Protein AF-0000000082328862 (afdb_homodimer)

Foldseek 3Di:
DPPPPPPVVPVQQLLNVQLVQVCVVVVHPSVPFPPRPCVFDPSVCQRPVLVPHPDFDWDWDDDPQWIWIATSVSDIDIGHPVD/DPPPPPPVPPVQQLLNVQLVQVCVVVVHPSVPFPPRPCVFDPSVCQRPVLVPHPDFDWDWDDDPQWIWIATSVSDIDIGHPVD

Radius of gyration: 18.9 Å; Cα contacts (8 Å, |Δi|>4): 258; chains: 2; bounding box: 56×59×49 Å

Structure (mmCIF, N/CA/C/O backbone):
data_AF-0000000082328862-model_v1
#
loop_
_entity.id
_entity.type
_entity.pdbx_description
1 polymer 'Halobacterial output domain-containing protein'
#
loop_
_atom_site.group_PDB
_atom_site.id
_atom_site.type_symbol
_atom_site.label_atom_id
_atom_site.label_alt_id
_atom_site.label_comp_id
_atom_site.label_asym_id
_atom_site.label_entity_id
_atom_site.label_seq_id
_atom_site.pdbx_PDB_ins_code
_atom_site.Cartn_x
_atom_site.Cartn_y
_atom_site.Cartn_z
_atom_site.occupancy
_atom_site.B_iso_or_equiv
_atom_site.auth_seq_id
_atom_site.auth_comp_id
_atom_site.auth_asym_id
_atom_site.auth_atom_id
_atom_site.pdbx_PDB_model_num
ATOM 1 N N . MET A 1 1 ? 40.375 23.828 -0.425 1 42.41 1 MET A N 1
ATOM 2 C CA . MET A 1 1 ? 39.688 22.609 -0.843 1 42.41 1 MET A CA 1
ATOM 3 C C . MET A 1 1 ? 38.188 22.781 -0.802 1 42.41 1 MET A C 1
ATOM 5 O O . MET A 1 1 ? 37.625 23.219 0.204 1 42.41 1 MET A O 1
ATOM 9 N N . SER A 1 2 ? 37.562 23.062 -1.977 1 56.69 2 SER A N 1
ATOM 10 C CA . SER A 1 2 ? 36.125 23.312 -2.148 1 56.69 2 SER A CA 1
ATOM 11 C C . SER A 1 2 ? 35.281 22.188 -1.573 1 56.69 2 SER A C 1
ATOM 13 O O . SER A 1 2 ? 35.625 21 -1.758 1 56.69 2 SER A O 1
ATOM 15 N N . GLN A 1 3 ? 34.812 22.156 -0.283 1 54.06 3 GLN A N 1
ATOM 16 C CA . GLN A 1 3 ? 33.938 21.141 0.295 1 54.06 3 GLN A CA 1
ATOM 17 C C . GLN A 1 3 ? 32.719 20.938 -0.577 1 54.06 3 GLN A C 1
ATOM 19 O O . GLN A 1 3 ? 31.891 21.844 -0.739 1 54.06 3 GLN A O 1
ATOM 24 N N . ILE A 1 4 ? 32.844 20.297 -1.684 1 51.84 4 ILE A N 1
ATOM 25 C CA . ILE A 1 4 ? 31.672 19.891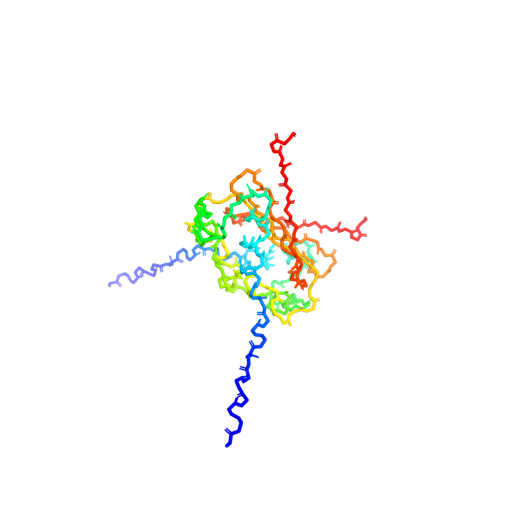 -2.449 1 51.84 4 ILE A CA 1
ATOM 26 C C . ILE A 1 4 ? 30.641 19.25 -1.519 1 51.84 4 ILE A C 1
ATOM 28 O O . ILE A 1 4 ? 30.938 18.281 -0.833 1 51.84 4 ILE A O 1
ATOM 32 N N . GLN A 1 5 ? 29.828 19.969 -0.78 1 54.97 5 GLN A N 1
ATOM 33 C CA . GLN A 1 5 ? 28.641 19.438 -0.105 1 54.97 5 GLN A CA 1
ATOM 34 C C . GLN A 1 5 ? 27.781 18.625 -1.065 1 54.97 5 GLN A C 1
ATOM 36 O O . GLN A 1 5 ? 27.312 19.141 -2.074 1 54.97 5 GLN A O 1
ATOM 41 N N . THR A 1 6 ? 28.219 17.469 -1.339 1 52.62 6 THR A N 1
ATOM 42 C CA . THR A 1 6 ? 27.312 16.625 -2.123 1 52.62 6 THR A CA 1
ATOM 43 C C . THR A 1 6 ? 25.906 16.625 -1.527 1 52.62 6 THR A C 1
ATOM 45 O O . THR A 1 6 ? 25.719 16.25 -0.372 1 52.62 6 THR A O 1
ATOM 48 N N . VAL A 1 7 ? 25.172 17.641 -1.758 1 46.75 7 VAL A N 1
ATOM 49 C CA . VAL A 1 7 ? 23.75 17.562 -1.439 1 46.75 7 VAL A CA 1
ATOM 50 C C . VAL A 1 7 ? 23.188 16.219 -1.912 1 46.75 7 VAL A C 1
ATOM 52 O O . VAL A 1 7 ? 23.297 15.875 -3.092 1 46.75 7 VAL A O 1
ATOM 55 N N . GLU A 1 8 ? 23.469 15.234 -1.242 1 45.44 8 GLU A N 1
ATOM 56 C CA . GLU A 1 8 ? 22.766 14.008 -1.599 1 45.44 8 GLU A CA 1
ATOM 57 C C . GLU A 1 8 ? 21.344 14.305 -2.057 1 45.44 8 GLU A C 1
ATOM 59 O O . GLU A 1 8 ? 20.578 14.953 -1.344 1 45.44 8 GLU A O 1
ATOM 64 N N . THR A 1 9 ? 21.156 14.664 -3.256 1 44.81 9 THR A N 1
ATOM 65 C CA . THR A 1 9 ? 19.812 14.688 -3.822 1 44.81 9 THR A CA 1
ATOM 66 C C . THR A 1 9 ? 18.953 13.578 -3.223 1 44.81 9 THR A C 1
ATOM 68 O O . THR A 1 9 ? 19.156 12.398 -3.518 1 44.81 9 THR A O 1
ATOM 71 N N . GLU A 1 10 ? 18.969 13.5 -1.961 1 46 10 GLU A N 1
ATOM 72 C CA . GLU A 1 10 ? 18.125 12.492 -1.341 1 46 10 GLU A CA 1
ATOM 73 C C . GLU A 1 10 ? 16.828 12.312 -2.113 1 46 10 GLU A C 1
ATOM 75 O O . GLU A 1 10 ? 16.109 13.281 -2.373 1 46 10 GLU A O 1
ATOM 80 N N . SER A 1 11 ? 16.859 11.57 -3.146 1 55.62 11 SER A N 1
ATOM 81 C CA . SER A 1 11 ? 15.609 11.195 -3.812 1 55.62 11 SER A CA 1
ATOM 82 C C . SER A 1 11 ? 14.43 11.25 -2.848 1 55.62 11 SER A C 1
ATOM 84 O O . SER A 1 11 ? 14.539 10.805 -1.703 1 55.62 11 SER A O 1
ATOM 86 N N . ARG A 1 12 ? 13.672 12.375 -2.848 1 71.12 12 ARG A N 1
ATOM 87 C CA . ARG A 1 12 ? 12.531 12.625 -1.965 1 71.12 12 ARG A CA 1
ATOM 88 C C . ARG A 1 12 ? 11.766 11.336 -1.687 1 71.12 12 ARG A C 1
ATOM 90 O O . ARG A 1 12 ? 11.391 10.617 -2.617 1 71.12 12 ARG A O 1
ATOM 97 N N . SER A 1 13 ? 11.875 10.836 -0.443 1 91.75 13 SER A N 1
ATOM 98 C CA . SER A 1 13 ? 11.125 9.68 0.033 1 91.75 13 SER A CA 1
ATOM 99 C C . SER A 1 13 ? 9.648 9.805 -0.307 1 91.75 13 SER A C 1
ATOM 101 O O . SER A 1 13 ? 9.109 10.906 -0.372 1 91.75 13 SER A O 1
ATOM 103 N N . VAL A 1 14 ? 9.086 8.812 -0.736 1 94.44 14 VAL A N 1
ATOM 104 C CA . VAL A 1 14 ? 7.66 8.781 -1.048 1 94.44 14 VAL A CA 1
ATOM 105 C C . VAL A 1 14 ? 6.863 9.391 0.102 1 94.44 14 VAL A C 1
ATOM 107 O O . VAL A 1 14 ? 5.926 10.156 -0.125 1 94.44 14 VAL A O 1
ATOM 110 N N . SER A 1 15 ? 7.266 9.078 1.305 1 95.69 15 SER A N 1
ATOM 111 C CA . SER A 1 15 ? 6.562 9.609 2.469 1 95.69 15 SER A CA 1
ATOM 112 C C . SER A 1 15 ? 6.633 11.133 2.51 1 95.69 15 SER A C 1
ATOM 114 O O . SER A 1 15 ? 5.645 11.797 2.826 1 95.69 15 SER A O 1
ATOM 116 N N . GLN A 1 16 ? 7.805 11.727 2.189 1 96.06 16 GLN A N 1
ATOM 117 C CA . GLN A 1 16 ? 7.934 13.18 2.16 1 96.06 16 GLN A CA 1
ATOM 118 C C . GLN A 1 16 ? 7.105 13.781 1.026 1 96.06 16 GLN A C 1
ATOM 120 O O . GLN A 1 16 ? 6.508 14.852 1.185 1 96.06 16 GLN A O 1
ATOM 125 N N . ALA A 1 17 ? 7.086 13.062 -0.089 1 97.25 17 ALA A N 1
ATOM 126 C CA . ALA A 1 17 ? 6.27 13.523 -1.211 1 97.25 17 ALA A CA 1
ATOM 127 C C . ALA A 1 17 ? 4.793 13.594 -0.821 1 97.25 17 ALA A C 1
ATOM 129 O O . ALA A 1 17 ? 4.094 14.539 -1.2 1 97.25 17 ALA A O 1
ATOM 130 N N . VAL A 1 18 ? 4.324 12.656 -0.086 1 97.94 18 VAL A N 1
ATOM 131 C CA . VAL A 1 18 ? 2.949 12.656 0.398 1 97.94 18 VAL A CA 1
ATOM 132 C C . VAL A 1 18 ? 2.717 13.859 1.31 1 97.94 18 VAL A C 1
ATOM 134 O O . VAL A 1 18 ? 1.751 14.602 1.132 1 97.94 18 VAL A O 1
ATOM 137 N N . ILE A 1 19 ? 3.582 14.039 2.24 1 97.75 19 ILE A N 1
ATOM 138 C CA . ILE A 1 19 ? 3.465 15.133 3.199 1 97.75 19 ILE A CA 1
ATOM 139 C C . ILE A 1 19 ? 3.422 16.469 2.459 1 97.75 19 ILE A C 1
ATOM 141 O O . ILE A 1 19 ? 2.541 17.297 2.705 1 97.75 19 ILE A O 1
ATOM 145 N N . ASP A 1 20 ? 4.289 16.625 1.581 1 97.56 20 ASP A N 1
ATOM 146 C CA . ASP A 1 20 ? 4.363 17.875 0.828 1 97.56 20 ASP A CA 1
ATOM 147 C C . ASP A 1 20 ? 3.094 18.078 0.004 1 97.56 20 ASP A C 1
ATOM 149 O O . ASP A 1 20 ? 2.568 19.203 -0.055 1 97.56 20 ASP A O 1
ATOM 153 N N . ALA A 1 21 ? 2.623 17.047 -0.658 1 97.94 21 ALA A N 1
ATOM 154 C CA . ALA A 1 21 ? 1.443 17.141 -1.514 1 97.94 21 ALA A CA 1
ATOM 155 C C . ALA A 1 21 ? 0.205 17.516 -0.703 1 97.94 21 ALA A C 1
ATOM 157 O O . ALA A 1 21 ? -0.569 18.391 -1.104 1 97.94 21 ALA A O 1
ATOM 158 N N . VAL A 1 22 ? 0.048 16.859 0.406 1 97.94 22 VAL A N 1
ATOM 159 C CA . VAL A 1 22 ? -1.126 17.141 1.229 1 97.94 22 VAL A CA 1
ATOM 160 C C . VAL A 1 22 ? -1.024 18.547 1.822 1 97.94 22 VAL A C 1
ATOM 162 O O . VAL A 1 22 ? -2.01 19.281 1.852 1 97.94 22 VAL A O 1
ATOM 165 N N . ALA A 1 23 ? 0.14 18.859 2.283 1 97.88 23 ALA A N 1
ATOM 166 C CA . ALA A 1 23 ? 0.35 20.188 2.846 1 97.88 23 ALA A CA 1
ATOM 167 C C . ALA A 1 23 ? 0.007 21.281 1.828 1 97.88 23 ALA A C 1
ATOM 169 O O . ALA A 1 23 ? -0.625 22.281 2.17 1 97.88 23 ALA A O 1
ATOM 170 N N . ALA A 1 24 ? 0.436 21.016 0.608 1 97.19 24 ALA A N 1
ATOM 171 C CA . ALA A 1 24 ? 0.192 21.969 -0.467 1 97.19 24 ALA A CA 1
ATOM 172 C C . ALA A 1 24 ? -1.304 22.156 -0.704 1 97.19 24 ALA A C 1
ATOM 174 O O . ALA A 1 24 ? -1.775 23.297 -0.861 1 97.19 24 ALA A O 1
ATOM 175 N N . VAL A 1 25 ? -2.055 21.109 -0.711 1 96.38 25 VAL A N 1
ATOM 176 C CA . VAL A 1 25 ? -3.492 21.188 -0.959 1 96.38 25 VAL A CA 1
ATOM 177 C C . VAL A 1 25 ? -4.191 21.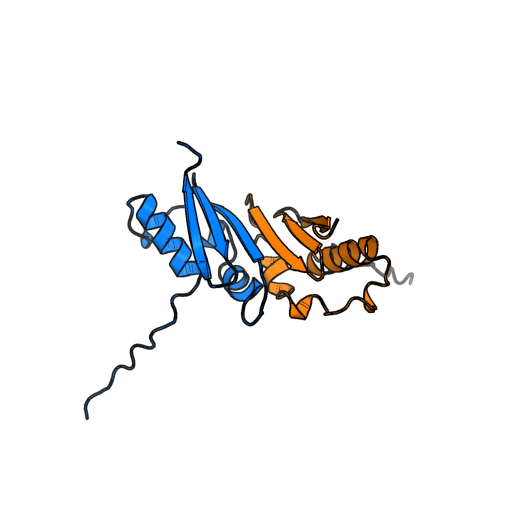828 0.239 1 96.38 25 VAL A C 1
ATOM 179 O O . VAL A 1 25 ? -5.133 22.609 0.073 1 96.38 25 VAL A O 1
ATOM 182 N N . GLU A 1 26 ? -3.742 21.469 1.356 1 94.75 26 GLU A N 1
ATOM 183 C CA . GLU A 1 26 ? -4.336 21.984 2.588 1 94.75 26 GLU A CA 1
ATOM 184 C C . GLU A 1 26 ? -3.969 23.438 2.812 1 94.75 26 GLU A C 1
ATOM 186 O O . GLU A 1 26 ? -4.66 24.156 3.543 1 94.75 26 GLU A O 1
ATOM 191 N N . GLY A 1 27 ? -2.939 23.875 2.273 1 96.19 27 GLY A N 1
ATOM 192 C CA . GLY A 1 27 ? -2.463 25.234 2.461 1 96.19 27 GLY A CA 1
ATOM 193 C C . GLY A 1 27 ? -1.772 25.453 3.795 1 96.19 27 GLY A C 1
ATOM 194 O O . GLY A 1 27 ? -1.901 26.516 4.406 1 96.19 27 GLY A O 1
ATOM 195 N N . THR A 1 28 ? -1.124 24.469 4.297 1 96.75 28 THR A N 1
ATOM 196 C CA . THR A 1 28 ? -0.43 24.531 5.582 1 96.75 28 THR A CA 1
ATOM 197 C C . THR A 1 28 ? 1.027 24.109 5.43 1 96.75 28 THR A C 1
ATOM 199 O O . THR A 1 28 ? 1.375 23.391 4.488 1 96.75 28 THR A O 1
ATOM 202 N N . PRO A 1 29 ? 1.947 24.578 6.32 1 97.81 29 PRO A N 1
ATOM 203 C CA . PRO A 1 29 ? 3.307 24.031 6.32 1 97.81 29 PRO A CA 1
ATOM 204 C C . PRO A 1 29 ? 3.342 22.531 6.602 1 97.81 29 PRO A C 1
ATOM 206 O O . PRO A 1 29 ? 2.57 22.047 7.426 1 97.81 29 PRO A O 1
ATOM 209 N N . PRO A 1 30 ? 4.188 21.781 5.898 1 97.25 30 PRO A N 1
ATOM 210 C CA . PRO A 1 30 ? 4.285 20.344 6.113 1 97.25 30 PRO A CA 1
ATOM 211 C C . PRO A 1 30 ? 4.461 19.969 7.582 1 97.25 30 PRO A C 1
ATOM 213 O O . PRO A 1 30 ? 3.938 18.953 8.039 1 97.25 30 PRO A O 1
ATOM 216 N N . THR A 1 31 ? 5.141 20.781 8.344 1 96.94 31 THR A N 1
ATOM 217 C CA . THR A 1 31 ? 5.438 20.484 9.742 1 96.94 31 THR A CA 1
ATOM 218 C C . THR A 1 31 ? 4.195 20.688 10.609 1 96.94 31 THR A C 1
ATOM 220 O O . THR A 1 31 ? 4.168 20.266 11.766 1 96.94 31 THR A O 1
ATOM 223 N N . GLU A 1 32 ? 3.141 21.281 10.055 1 96.56 32 GLU A N 1
ATOM 224 C CA . GLU A 1 32 ? 1.935 21.578 10.812 1 96.56 32 GLU A CA 1
ATOM 225 C C . GLU A 1 32 ? 0.79 20.641 10.438 1 96.56 32 GLU A C 1
ATOM 227 O O . GLU A 1 32 ? -0.313 20.75 10.977 1 96.56 32 GLU A O 1
ATOM 232 N N . LEU A 1 33 ? 1.03 19.781 9.531 1 95.69 33 LEU A N 1
ATOM 233 C CA . LEU A 1 33 ? 0.019 18.812 9.117 1 95.69 33 LEU A CA 1
ATOM 234 C C . LEU A 1 33 ? -0.378 17.906 10.289 1 95.69 33 LEU A C 1
ATOM 236 O O . LEU A 1 33 ? 0.485 17.359 10.977 1 95.69 33 LEU A O 1
ATOM 240 N N . THR A 1 34 ? -1.676 17.766 10.594 1 94.31 34 THR A N 1
ATOM 241 C CA . THR A 1 34 ? -2.219 16.906 11.641 1 94.31 34 THR A CA 1
ATOM 242 C C . THR A 1 34 ? -3.395 16.078 11.117 1 94.31 34 THR A C 1
ATOM 244 O O . THR A 1 34 ? -4.27 16.609 10.43 1 94.31 34 THR A O 1
ATOM 247 N N . PRO A 1 35 ? -3.414 14.867 11.586 1 96.44 35 PRO A N 1
ATOM 248 C CA . PRO A 1 35 ? -2.354 14.109 12.25 1 96.44 35 PRO A CA 1
ATOM 249 C C . PRO A 1 35 ? -1.13 13.898 11.359 1 96.44 35 PRO A C 1
ATOM 251 O O . PRO A 1 35 ? -1.2 14.117 10.148 1 96.44 35 PRO A O 1
AT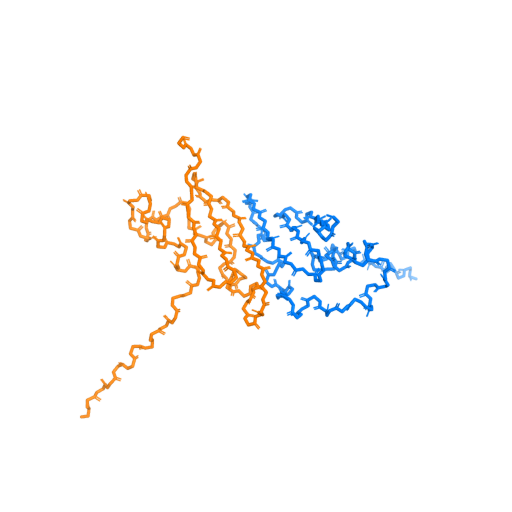OM 254 N N . PRO A 1 36 ? 0.019 13.609 11.992 1 96.38 36 PRO A N 1
ATOM 255 C CA . PRO A 1 36 ? 1.165 13.281 11.141 1 96.38 36 PRO A CA 1
ATOM 256 C C . PRO A 1 36 ? 0.939 12.023 10.312 1 96.38 36 PRO A C 1
ATOM 258 O O . PRO A 1 36 ? 0.132 11.164 10.688 1 96.38 36 PRO A O 1
ATOM 261 N N . LEU A 1 37 ? 1.65 11.938 9.211 1 96.38 37 LEU A N 1
ATOM 262 C CA . LEU A 1 37 ? 1.456 10.852 8.258 1 96.38 37 LEU A CA 1
ATOM 263 C C . LEU A 1 37 ? 1.682 9.492 8.922 1 96.38 37 LEU A C 1
ATOM 265 O O . LEU A 1 37 ? 0.961 8.531 8.641 1 96.38 37 LEU A O 1
ATOM 269 N N . TYR A 1 38 ? 2.668 9.438 9.797 1 96.5 38 TYR A N 1
ATOM 270 C CA . TYR A 1 38 ? 3.041 8.148 10.375 1 96.5 38 TYR A CA 1
ATOM 271 C C . TYR A 1 38 ? 1.915 7.598 11.242 1 96.5 38 TYR A C 1
ATOM 273 O O . TYR A 1 38 ? 1.927 6.418 11.609 1 96.5 38 TYR A O 1
ATOM 281 N N . ASP A 1 39 ? 0.958 8.508 11.633 1 96.44 39 ASP A N 1
ATOM 282 C CA . ASP A 1 39 ? -0.205 8.047 12.383 1 96.44 39 ASP A CA 1
ATOM 283 C C . ASP A 1 39 ? -1.208 7.355 11.461 1 96.44 39 ASP A C 1
ATOM 285 O O . ASP A 1 39 ? -2.113 6.66 11.93 1 96.44 39 ASP A O 1
ATOM 289 N N . VAL A 1 40 ? -1.09 7.492 10.18 1 96.88 40 VAL A N 1
ATOM 290 C CA . VAL A 1 40 ? -2.102 7.027 9.242 1 96.88 40 VAL A CA 1
ATOM 291 C C . VAL A 1 40 ? -1.565 5.836 8.445 1 96.88 40 VAL A C 1
ATOM 293 O O . VAL A 1 40 ? -2.314 4.914 8.117 1 96.88 40 VAL A O 1
ATOM 296 N N . VAL A 1 41 ? -0.266 5.91 8.141 1 98 41 VAL A N 1
ATOM 297 C CA . VAL A 1 41 ? 0.422 4.805 7.484 1 98 41 VAL A CA 1
ATOM 298 C C . VAL A 1 41 ? 1.829 4.656 8.055 1 98 41 VAL A C 1
ATOM 300 O O . VAL A 1 41 ? 2.334 5.566 8.727 1 98 41 VAL A O 1
ATOM 303 N N . ASP A 1 42 ? 2.408 3.508 7.816 1 97.69 42 ASP A N 1
ATOM 304 C CA . ASP A 1 42 ? 3.83 3.332 8.094 1 97.69 42 ASP A CA 1
ATOM 305 C C . ASP A 1 42 ? 4.688 3.855 6.945 1 97.69 42 ASP A C 1
ATOM 307 O O . ASP A 1 42 ? 4.715 3.262 5.867 1 97.69 42 ASP A O 1
ATOM 311 N N . PRO A 1 43 ? 5.469 4.895 7.211 1 96.81 43 PRO A N 1
ATOM 312 C CA . PRO A 1 43 ? 6.215 5.516 6.117 1 96.81 43 PRO A CA 1
ATOM 313 C C . PRO A 1 43 ? 7.25 4.578 5.5 1 96.81 43 PRO A C 1
ATOM 315 O O . PRO A 1 43 ? 7.453 4.59 4.285 1 96.81 43 PRO A O 1
ATOM 318 N N . GLU A 1 44 ? 7.891 3.746 6.285 1 96.5 44 GLU A N 1
ATOM 319 C CA . GLU A 1 44 ? 8.883 2.826 5.746 1 96.5 44 GLU A CA 1
ATOM 320 C C . GLU A 1 44 ? 8.234 1.751 4.883 1 96.5 44 GLU A C 1
ATOM 322 O O . GLU A 1 44 ? 8.766 1.376 3.838 1 96.5 44 GLU A O 1
ATOM 327 N N . ALA A 1 45 ? 7.145 1.232 5.406 1 97.5 45 ALA A N 1
ATOM 328 C CA . ALA A 1 45 ? 6.398 0.255 4.621 1 97.5 45 ALA A CA 1
ATOM 329 C C . ALA A 1 45 ? 5.91 0.864 3.307 1 97.5 45 ALA A C 1
ATOM 331 O O . ALA A 1 45 ? 6.02 0.239 2.25 1 97.5 45 ALA A O 1
ATOM 332 N N . LEU A 1 46 ? 5.414 2.051 3.395 1 97.88 46 LEU A N 1
ATOM 333 C CA . LEU A 1 46 ? 4.941 2.762 2.211 1 97.88 46 LEU A CA 1
ATOM 334 C C . LEU A 1 46 ? 6.059 2.916 1.188 1 97.88 46 LEU A C 1
ATOM 336 O O . LEU A 1 46 ? 5.84 2.723 -0.011 1 97.88 46 LEU A O 1
ATOM 340 N N . GLU A 1 47 ? 7.258 3.119 1.591 1 96.5 47 GLU A N 1
ATOM 341 C CA . GLU A 1 47 ? 8.422 3.283 0.727 1 96.5 47 GLU A CA 1
ATOM 342 C C . GLU A 1 47 ? 8.781 1.976 0.025 1 96.5 47 GLU A C 1
ATOM 344 O O . GLU A 1 47 ? 9.266 1.985 -1.107 1 96.5 47 GLU A O 1
ATOM 349 N N . ASN A 1 48 ? 8.43 0.984 0.685 1 96.69 48 ASN A N 1
ATOM 350 C CA . ASN A 1 48 ? 9.109 -0.244 0.279 1 96.69 48 ASN A CA 1
ATOM 351 C C . ASN A 1 48 ? 8.148 -1.217 -0.396 1 96.69 48 ASN A C 1
ATOM 353 O O . ASN A 1 48 ? 8.57 -2.213 -0.981 1 96.69 48 ASN A O 1
ATOM 357 N N . VAL A 1 49 ? 6.812 -0.911 -0.354 1 97.56 49 VAL A N 1
ATOM 358 C CA . VAL A 1 49 ? 5.852 -1.868 -0.887 1 97.56 49 VAL A CA 1
ATOM 359 C C . VAL A 1 49 ? 6.246 -2.266 -2.307 1 97.56 49 VAL A C 1
ATOM 361 O O . VAL A 1 49 ? 6.281 -3.453 -2.639 1 97.56 49 VAL A O 1
ATOM 364 N N . PHE A 1 50 ? 6.629 -1.321 -3.164 1 97.56 50 PHE A N 1
ATOM 365 C CA . PHE A 1 50 ? 6.887 -1.598 -4.57 1 97.56 50 PHE A CA 1
ATOM 366 C C . PHE A 1 50 ? 8.344 -1.316 -4.918 1 97.56 50 PHE A C 1
ATOM 368 O O . PHE A 1 50 ? 8.734 -1.368 -6.09 1 97.56 50 PHE A O 1
ATOM 375 N N . ALA A 1 51 ? 9.094 -0.968 -3.918 1 94.19 51 ALA A N 1
ATOM 376 C CA . ALA A 1 51 ? 10.477 -0.569 -4.188 1 94.19 51 ALA A CA 1
ATOM 377 C C . ALA A 1 51 ? 11.234 -1.675 -4.918 1 94.19 51 ALA A C 1
ATOM 379 O O . ALA A 1 51 ? 11.234 -2.826 -4.477 1 94.19 51 ALA A O 1
ATOM 380 N N . GLY A 1 52 ? 11.789 -1.276 -6.012 1 92.31 52 GLY A N 1
ATOM 381 C CA . GLY A 1 52 ? 12.625 -2.209 -6.746 1 92.31 52 GLY A CA 1
ATOM 382 C C . GLY A 1 52 ? 11.836 -3.207 -7.57 1 92.31 52 GLY A C 1
ATOM 383 O O . GLY A 1 52 ? 12.398 -4.16 -8.109 1 92.31 52 GLY A O 1
ATOM 384 N N . LYS A 1 53 ? 10.586 -3.008 -7.562 1 91.19 53 LYS A N 1
ATOM 385 C CA . LYS A 1 53 ? 9.727 -3.918 -8.312 1 91.19 53 LYS A CA 1
ATOM 386 C C . LYS A 1 53 ? 9.219 -3.266 -9.594 1 91.19 53 LYS A C 1
ATOM 388 O O . LYS A 1 53 ? 9.07 -2.045 -9.656 1 91.19 53 LYS A O 1
ATOM 393 N N . ALA A 1 54 ? 9.188 -4 -10.695 1 85.69 54 ALA A N 1
ATOM 394 C CA . ALA A 1 54 ? 8.523 -3.535 -11.914 1 85.69 54 ALA A CA 1
ATOM 395 C C . ALA A 1 54 ? 7.016 -3.756 -11.836 1 85.69 54 ALA A C 1
ATOM 397 O O . ALA A 1 54 ? 6.434 -4.426 -12.695 1 85.69 54 ALA A O 1
ATOM 398 N N . SER A 1 55 ? 6.438 -3.262 -10.828 1 84.75 55 SER A N 1
ATOM 399 C CA . SER A 1 55 ? 5.035 -3.553 -10.562 1 84.75 55 SER A CA 1
ATOM 400 C C . SER A 1 55 ? 4.145 -2.373 -10.945 1 84.75 55 SER A C 1
ATOM 402 O O . SER A 1 55 ? 4.566 -1.219 -10.859 1 84.75 55 SER A O 1
ATOM 404 N N . LEU A 1 56 ? 3.021 -2.793 -11.461 1 94.19 56 LEU A N 1
ATOM 405 C CA . LEU A 1 56 ? 1.916 -1.847 -11.555 1 94.19 56 LEU A CA 1
ATOM 406 C C . LEU A 1 56 ? 1.031 -1.911 -10.312 1 94.19 56 LEU A C 1
ATOM 408 O O . LEU A 1 56 ? 0.545 -2.984 -9.953 1 94.19 56 LEU A O 1
ATOM 412 N N . GLY A 1 57 ? 0.986 -0.849 -9.609 1 98.12 57 GLY A N 1
ATOM 413 C CA . GLY A 1 57 ? 0.186 -0.828 -8.391 1 98.12 57 GLY A CA 1
ATOM 414 C C . GLY A 1 57 ? 0.169 0.528 -7.715 1 98.12 57 GLY A C 1
ATOM 415 O O . GLY A 1 57 ? 0.738 1.493 -8.227 1 98.12 57 GLY A O 1
ATOM 416 N N . LYS A 1 58 ? -0.533 0.55 -6.633 1 98.62 58 LYS A N 1
ATOM 417 C CA . LYS A 1 58 ? -0.652 1.782 -5.859 1 98.62 58 LYS A CA 1
ATOM 418 C C . LYS A 1 58 ? -1.123 1.494 -4.434 1 98.62 58 LYS A C 1
ATOM 420 O O . LYS A 1 58 ? -1.658 0.418 -4.16 1 98.62 58 LYS A O 1
ATOM 425 N N . VAL A 1 59 ? -0.855 2.406 -3.641 1 98.75 59 VAL A N 1
ATOM 426 C CA . VAL A 1 59 ? -1.438 2.482 -2.305 1 98.75 59 VAL A CA 1
ATOM 427 C C . VAL A 1 59 ? -2.418 3.65 -2.234 1 98.75 59 VAL A C 1
ATOM 429 O O . VAL A 1 59 ? -2.088 4.773 -2.625 1 98.75 59 VAL A O 1
ATOM 432 N N . VAL A 1 60 ? -3.617 3.383 -1.729 1 98.69 60 VAL A N 1
ATOM 433 C CA . VAL A 1 60 ? -4.645 4.406 -1.569 1 98.69 60 VAL A CA 1
ATOM 434 C C . VAL A 1 60 ? -5.105 4.453 -0.114 1 98.69 60 VAL A C 1
ATOM 436 O O . VAL A 1 60 ? -5.352 3.414 0.5 1 98.69 60 VAL A O 1
ATOM 439 N N . PHE A 1 61 ? -5.254 5.688 0.359 1 98.56 61 PHE A N 1
ATOM 440 C CA . PHE A 1 61 ? -5.711 5.82 1.737 1 98.56 61 PHE A CA 1
ATOM 441 C C . PHE A 1 61 ? -6.281 7.211 1.986 1 98.56 61 PHE A C 1
ATOM 443 O O . PHE A 1 61 ? -6.047 8.133 1.202 1 98.56 61 PHE A O 1
ATOM 450 N N . ASN A 1 62 ? -7.02 7.258 3.064 1 97.06 62 ASN A N 1
ATOM 451 C CA . ASN A 1 62 ? -7.539 8.547 3.494 1 97.06 62 ASN A CA 1
ATOM 452 C C . ASN A 1 62 ? -6.605 9.227 4.5 1 97.06 62 ASN A C 1
ATOM 454 O O . ASN A 1 62 ? -6.035 8.555 5.367 1 97.06 62 ASN A O 1
ATOM 458 N N . TYR A 1 63 ? -6.406 10.461 4.301 1 96.56 63 TYR A N 1
ATOM 459 C CA . TYR A 1 63 ? -5.602 11.32 5.168 1 96.56 63 TYR A CA 1
ATOM 460 C C . TYR A 1 63 ? -6.234 12.695 5.312 1 96.56 63 TYR A C 1
ATOM 462 O O . TYR A 1 63 ? -6.32 13.453 4.344 1 96.56 63 TYR A O 1
ATOM 470 N N . ASN A 1 64 ? -6.707 12.914 6.477 1 91.19 64 ASN A N 1
ATOM 471 C CA . ASN A 1 64 ? -7.582 14.055 6.695 1 91.19 64 ASN A CA 1
ATOM 472 C C . ASN A 1 64 ? -8.828 13.984 5.816 1 91.19 64 ASN A C 1
ATOM 474 O O . ASN A 1 64 ? -9.547 12.992 5.832 1 91.19 64 ASN A O 1
ATOM 478 N N . SER A 1 65 ? -9.18 14.875 5.113 1 92.19 65 SER A N 1
ATOM 479 C CA . SER A 1 65 ? -10.375 14.875 4.266 1 92.19 65 SER A CA 1
ATOM 480 C C . SER A 1 65 ? -10.023 14.5 2.828 1 92.19 65 SER A C 1
ATOM 482 O O . SER A 1 65 ? -10.891 14.523 1.949 1 92.19 65 SER A O 1
ATOM 484 N N . TYR A 1 66 ? -8.789 13.992 2.701 1 96.75 66 TYR A N 1
ATOM 485 C CA . TYR A 1 66 ? -8.328 13.734 1.343 1 96.75 66 TYR A CA 1
ATOM 486 C C . TYR A 1 66 ? -8.133 12.242 1.112 1 96.75 66 TYR A C 1
ATOM 488 O O . TYR A 1 66 ? -7.938 11.477 2.062 1 96.75 66 TYR A O 1
ATOM 496 N N . GLU A 1 67 ? -8.25 11.922 -0.141 1 98.12 67 GLU A N 1
ATOM 497 C CA . GLU A 1 67 ? -7.773 10.617 -0.589 1 98.12 67 GLU A CA 1
ATOM 498 C C . GLU A 1 67 ? -6.414 10.734 -1.274 1 98.12 67 GLU A C 1
ATOM 500 O O . GLU A 1 67 ? -6.254 11.516 -2.213 1 98.12 67 GLU A O 1
ATOM 505 N N . VAL A 1 68 ? -5.496 9.969 -0.723 1 98.56 68 VAL A N 1
ATOM 506 C CA . VAL A 1 68 ? -4.133 9.977 -1.239 1 98.56 68 VAL A CA 1
ATOM 507 C C . VAL A 1 68 ? -3.867 8.695 -2.02 1 98.56 68 VAL A C 1
ATOM 509 O O . VAL A 1 68 ? -4.176 7.598 -1.549 1 98.56 68 VAL A O 1
ATOM 512 N N . SER A 1 69 ? -3.324 8.812 -3.24 1 98.75 69 SER A N 1
ATOM 513 C CA . SER A 1 69 ? -2.859 7.676 -4.031 1 98.75 69 S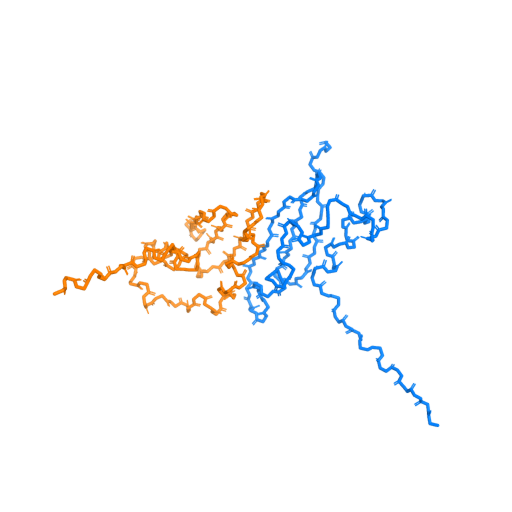ER A CA 1
ATOM 514 C C . SER A 1 69 ? -1.365 7.773 -4.316 1 98.75 69 SER A C 1
ATOM 516 O O . SER A 1 69 ? -0.879 8.812 -4.762 1 98.75 69 SER A O 1
ATOM 518 N N . VAL A 1 70 ? -0.7 6.734 -3.934 1 98.44 70 VAL A N 1
ATOM 519 C CA . VAL A 1 70 ? 0.727 6.621 -4.219 1 98.44 70 VAL A CA 1
ATOM 520 C C . VAL A 1 70 ? 0.962 5.52 -5.25 1 98.44 70 VAL A C 1
ATOM 522 O O . VAL A 1 70 ? 0.771 4.336 -4.961 1 98.44 70 VAL A O 1
ATOM 525 N N . GLU A 1 71 ? 1.437 5.926 -6.41 1 98 71 GLU A N 1
ATOM 526 C CA . GLU A 1 71 ? 1.699 4.965 -7.477 1 98 71 GLU A CA 1
ATOM 527 C C . GLU A 1 71 ? 3.033 4.254 -7.262 1 98 71 GLU A C 1
ATOM 529 O O . GLU A 1 71 ? 3.908 4.766 -6.562 1 98 71 GLU A O 1
ATOM 534 N N . ALA A 1 72 ? 3.199 3.105 -7.879 1 97.19 72 ALA A N 1
ATOM 535 C CA . ALA A 1 72 ? 4.418 2.312 -7.758 1 97.19 72 ALA A CA 1
ATOM 536 C C . ALA A 1 72 ? 5.637 3.1 -8.234 1 97.19 72 ALA A C 1
ATOM 538 O O . ALA A 1 72 ? 6.75 2.879 -7.758 1 97.19 72 ALA A O 1
ATOM 539 N N . ASP A 1 73 ? 5.434 4.039 -9.133 1 93.81 73 ASP A N 1
ATOM 540 C CA . ASP A 1 73 ? 6.562 4.805 -9.664 1 93.81 73 ASP A CA 1
ATOM 541 C C . ASP A 1 73 ? 6.879 6 -8.773 1 93.81 73 ASP A C 1
ATOM 543 O O . ASP A 1 73 ? 7.785 6.781 -9.07 1 93.81 73 ASP A O 1
ATOM 547 N N . GLY A 1 74 ? 6.086 6.133 -7.703 1 94.5 74 GLY A N 1
ATOM 548 C CA . GLY A 1 74 ? 6.379 7.18 -6.738 1 94.5 74 GLY A CA 1
ATOM 549 C C . GLY A 1 74 ? 5.512 8.414 -6.91 1 94.5 74 GLY A C 1
ATOM 550 O O . GLY A 1 74 ? 5.547 9.32 -6.082 1 94.5 74 GLY A O 1
ATOM 551 N N . HIS A 1 75 ? 4.742 8.477 -7.977 1 95.38 75 HIS A N 1
ATOM 552 C CA . HIS A 1 75 ? 3.838 9.602 -8.156 1 95.38 75 HIS A CA 1
ATOM 553 C C . HIS A 1 75 ? 2.756 9.625 -7.086 1 95.38 75 HIS A C 1
ATOM 555 O O . HIS A 1 75 ? 2.225 8.57 -6.715 1 95.38 75 HIS A O 1
ATOM 561 N N . VAL A 1 76 ? 2.424 10.844 -6.598 1 98.31 76 VAL A N 1
ATOM 562 C CA . VAL A 1 76 ? 1.425 11.031 -5.551 1 98.31 76 VAL A CA 1
ATOM 563 C C . VAL A 1 76 ? 0.29 11.914 -6.07 1 98.31 76 VAL A C 1
ATOM 565 O O . VAL A 1 76 ? 0.535 12.977 -6.637 1 98.31 76 VAL A O 1
ATOM 568 N N . ALA A 1 77 ? -0.918 11.43 -5.891 1 98.5 77 ALA A N 1
ATOM 569 C CA . ALA A 1 77 ? -2.113 12.227 -6.156 1 98.5 77 ALA A CA 1
ATOM 570 C C . ALA A 1 77 ? -2.936 12.422 -4.887 1 98.5 77 ALA A C 1
ATOM 572 O O . ALA A 1 77 ? -3.035 11.516 -4.055 1 98.5 77 ALA A O 1
ATOM 573 N N . VAL A 1 78 ? -3.482 13.617 -4.77 1 98.5 78 VAL A N 1
ATOM 574 C CA . VAL A 1 78 ? -4.344 13.977 -3.648 1 98.5 78 VAL A CA 1
ATOM 575 C C . VAL A 1 78 ? -5.676 14.508 -4.168 1 98.5 78 VAL A C 1
ATOM 577 O O . VAL A 1 78 ? -5.707 15.422 -4.988 1 98.5 78 VAL A O 1
ATOM 580 N N . GLU A 1 79 ? -6.68 13.844 -3.699 1 97.25 79 GLU A N 1
ATOM 581 C CA . GLU A 1 79 ? -8.016 14.281 -4.102 1 97.25 79 GLU A CA 1
ATOM 582 C C . GLU A 1 79 ? -8.867 14.641 -2.889 1 97.25 79 GLU A C 1
ATOM 584 O O . GLU A 1 79 ? -8.82 13.953 -1.866 1 97.25 79 GLU A O 1
ATOM 589 N N . ASP A 1 80 ? -9.602 15.719 -3.004 1 92.25 80 ASP A N 1
ATOM 590 C CA . ASP A 1 80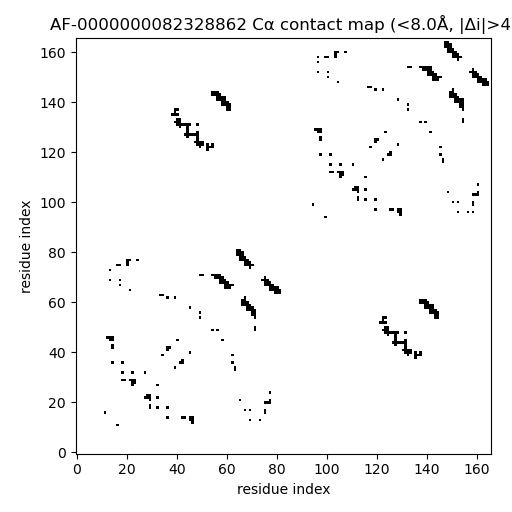 ? -10.547 16.141 -1.98 1 92.25 80 ASP A CA 1
ATOM 591 C C . ASP A 1 80 ? -11.953 15.617 -2.283 1 92.25 80 ASP A C 1
ATOM 593 O O . ASP A 1 80 ? -12.547 15.984 -3.299 1 92.25 80 ASP A O 1
ATOM 597 N N . HIS A 1 81 ? -12.32 14.703 -1.492 1 78.38 81 HIS A N 1
ATOM 598 C CA . HIS A 1 81 ? -13.68 14.234 -1.722 1 78.38 81 HIS A CA 1
ATOM 599 C C . HIS A 1 81 ? -14.688 15.062 -0.928 1 78.38 81 HIS A C 1
ATOM 601 O O . HIS A 1 81 ? -15.898 14.898 -1.094 1 78.38 81 HIS A O 1
ATOM 607 N N . ALA A 1 82 ? -14.305 15.797 0.033 1 68.81 82 ALA A N 1
ATOM 608 C CA . ALA A 1 82 ? -15.258 16.656 0.731 1 68.81 82 ALA A CA 1
ATOM 609 C C . ALA A 1 82 ? -15.812 17.734 -0.201 1 68.81 82 ALA A C 1
ATOM 611 O O . ALA A 1 82 ? -16.766 18.438 0.15 1 68.81 82 ALA A O 1
ATOM 612 N N . ARG A 1 83 ? -15.344 17.859 -1.6 1 48.44 83 ARG A N 1
ATOM 613 C CA . ARG A 1 83 ? -16.016 18.922 -2.35 1 48.44 83 ARG A CA 1
ATOM 614 C C . ARG A 1 83 ? -17.359 18.422 -2.895 1 48.44 83 ARG A C 1
ATOM 616 O O . ARG A 1 83 ? -17.484 17.266 -3.273 1 48.44 83 ARG A O 1
ATOM 623 N N . MET B 1 1 ? 3.363 -35.219 30.531 1 42.56 1 MET B N 1
ATOM 624 C CA . MET B 1 1 ? 3.135 -33.781 30.375 1 42.56 1 MET B CA 1
ATOM 625 C C . MET B 1 1 ? 2.668 -33.469 28.953 1 42.56 1 MET B C 1
ATOM 627 O O . MET B 1 1 ? 3.291 -33.906 27.984 1 42.56 1 MET B O 1
ATOM 631 N N . SER B 1 2 ? 1.328 -33.312 28.766 1 55.06 2 SER B N 1
ATOM 632 C CA . SER B 1 2 ? 0.686 -33.062 27.484 1 55.06 2 SER B CA 1
ATOM 633 C C . SER B 1 2 ? 1.297 -31.844 26.781 1 55.06 2 SER B C 1
ATOM 635 O O . SER B 1 2 ? 1.563 -30.828 27.438 1 55.06 2 SER B O 1
ATOM 637 N N . GLN B 1 3 ? 2.334 -31.875 25.922 1 54 3 GLN B N 1
ATOM 638 C CA . GLN B 1 3 ? 2.902 -30.766 25.156 1 54 3 GLN B CA 1
ATOM 639 C C . GLN B 1 3 ? 1.814 -30 24.422 1 54 3 GLN B C 1
ATOM 641 O O . GLN B 1 3 ? 1.166 -30.531 23.516 1 54 3 GLN B O 1
ATOM 646 N N . ILE B 1 4 ? 1.028 -29.219 25.094 1 50.47 4 ILE B N 1
ATOM 647 C CA . ILE B 1 4 ? 0.112 -28.328 24.391 1 50.47 4 ILE B CA 1
ATOM 648 C C . ILE B 1 4 ? 0.857 -27.578 23.297 1 50.47 4 ILE B C 1
ATOM 650 O O . ILE B 1 4 ? 1.878 -26.938 23.547 1 50.47 4 ILE B O 1
ATOM 654 N N . GLN B 1 5 ? 1.062 -28.125 22.125 1 54.5 5 GLN B N 1
ATOM 655 C CA . GLN B 1 5 ? 1.51 -27.375 20.953 1 54.5 5 GLN B CA 1
ATOM 656 C C . GLN B 1 5 ? 0.628 -26.156 20.719 1 54.5 5 GLN B C 1
ATOM 658 O O . GLN B 1 5 ? -0.582 -26.281 20.516 1 54.5 5 GLN B O 1
ATOM 663 N N . THR B 1 6 ? 0.808 -25.172 21.469 1 53.12 6 THR B N 1
ATOM 664 C CA . THR B 1 6 ? 0.092 -23.938 21.141 1 53.12 6 THR B CA 1
ATOM 665 C C . THR B 1 6 ? 0.253 -23.609 19.656 1 53.12 6 THR B C 1
ATOM 667 O O . THR B 1 6 ? 1.373 -23.406 19.188 1 53.12 6 THR B O 1
ATOM 670 N N . VAL B 1 7 ? -0.473 -24.234 18.812 1 46.53 7 VAL B N 1
ATOM 671 C CA . VAL B 1 7 ? -0.549 -23.75 17.453 1 46.53 7 VAL B CA 1
ATOM 672 C C . VAL B 1 7 ? -0.733 -22.234 17.438 1 46.53 7 VAL B C 1
ATOM 674 O O . VAL B 1 7 ? -1.68 -21.719 18.047 1 46.53 7 VAL B O 1
ATOM 677 N N . GLU B 1 8 ? 0.245 -21.562 17.688 1 45.56 8 GLU B N 1
ATOM 678 C CA . GLU B 1 8 ? 0.098 -20.125 17.484 1 45.56 8 GLU B CA 1
ATOM 679 C C . GLU B 1 8 ? -0.791 -19.812 16.281 1 45.56 8 GLU B C 1
ATOM 681 O O . GLU B 1 8 ? -0.548 -20.328 15.188 1 45.56 8 GLU B O 1
ATOM 686 N N . THR B 1 9 ? -2.031 -19.797 16.438 1 45 9 THR B N 1
ATOM 687 C CA . THR B 1 9 ? -2.916 -19.266 15.414 1 45 9 THR B CA 1
ATOM 688 C C . THR B 1 9 ? -2.256 -18.094 14.688 1 45 9 THR B C 1
ATOM 690 O O . THR B 1 9 ? -2.107 -17.016 15.258 1 45 9 THR B O 1
ATOM 693 N N . GLU B 1 10 ? -1.084 -18.312 14.289 1 46.44 10 GLU B N 1
ATOM 694 C CA . GLU B 1 10 ? -0.419 -17.234 13.555 1 46.44 10 GLU B CA 1
ATOM 695 C C . GLU B 1 10 ? -1.402 -16.484 12.664 1 46.44 10 GLU B C 1
ATOM 697 O O . GLU B 1 10 ? -2.131 -17.094 11.883 1 46.44 10 GLU B O 1
ATOM 702 N N . SER B 1 11 ? -2.098 -15.562 13.219 1 56.12 11 SER B N 1
ATOM 703 C CA . SER B 1 11 ? -2.902 -14.664 12.391 1 56.12 11 SER B CA 1
ATOM 704 C C . SER B 1 11 ? -2.336 -14.562 10.977 1 56.12 11 SER B C 1
ATOM 706 O O . SER B 1 11 ? -1.121 -14.461 10.797 1 56.12 11 SER B O 1
ATOM 708 N N . ARG B 1 12 ? -2.898 -15.352 10.023 1 72.25 12 ARG B N 1
ATOM 709 C CA . ARG B 1 12 ? -2.455 -15.422 8.633 1 72.25 12 ARG B CA 1
ATOM 710 C C . ARG B 1 12 ? -1.977 -14.062 8.141 1 72.25 12 ARG B C 1
ATOM 712 O O . ARG B 1 12 ? -2.686 -13.062 8.266 1 72.25 12 ARG B O 1
ATOM 719 N N . SER B 1 13 ? -0.663 -13.938 7.918 1 91.88 13 SER B N 1
ATOM 720 C CA . SER B 1 13 ? -0.033 -12.758 7.34 1 91.88 13 SER B CA 1
ATOM 721 C C . SER B 1 13 ? -0.753 -12.312 6.07 1 91.88 13 SER B C 1
ATOM 723 O O . SER B 1 13 ? -1.306 -13.141 5.344 1 91.88 13 SER B O 1
ATOM 725 N N . VAL B 1 14 ? -0.97 -11.125 5.945 1 94.62 14 VAL B N 1
ATOM 726 C CA . VAL B 1 14 ? -1.602 -10.562 4.758 1 94.62 14 VAL B CA 1
ATOM 727 C C . VAL B 1 14 ? -0.951 -11.133 3.502 1 94.62 14 VAL B C 1
ATOM 729 O O . VAL B 1 14 ? -1.641 -11.477 2.541 1 94.62 14 VAL B O 1
ATOM 732 N N . SER B 1 15 ? 0.35 -11.266 3.537 1 95.75 15 SER B N 1
ATOM 733 C CA . SER B 1 15 ? 1.064 -11.805 2.383 1 95.75 15 SER B CA 1
ATOM 734 C C . SER B 1 15 ? 0.626 -13.227 2.074 1 95.75 15 SER B C 1
ATOM 736 O O . SER B 1 15 ? 0.45 -13.594 0.91 1 95.75 15 SER B O 1
ATOM 738 N N . GLN B 1 16 ? 0.446 -14.07 3.107 1 96.12 16 GLN B N 1
ATOM 739 C CA . GLN B 1 16 ? -0.022 -15.438 2.893 1 96.12 16 GLN B CA 1
ATOM 740 C C . GLN B 1 16 ? -1.456 -15.453 2.373 1 96.12 16 GLN B C 1
ATOM 742 O O . GLN B 1 16 ? -1.806 -16.266 1.522 1 96.12 16 GLN B O 1
ATOM 747 N N . ALA B 1 17 ? -2.246 -14.523 2.898 1 97.31 17 ALA B N 1
ATOM 748 C CA . ALA B 1 17 ? -3.621 -14.414 2.418 1 97.31 17 ALA B CA 1
ATOM 749 C C . ALA B 1 17 ? -3.656 -14.094 0.925 1 97.31 17 ALA B C 1
ATOM 751 O O . ALA B 1 17 ? -4.48 -14.641 0.188 1 97.31 17 ALA B O 1
ATOM 752 N N . VAL B 1 18 ? -2.807 -13.266 0.476 1 98 18 VAL B N 1
ATOM 753 C CA . VAL B 1 18 ? -2.709 -12.93 -0.941 1 98 18 VAL B CA 1
ATOM 754 C C . VAL B 1 18 ? -2.324 -14.172 -1.74 1 98 18 VAL B C 1
ATOM 756 O O . VAL B 1 18 ? -2.971 -14.5 -2.738 1 98 18 VAL B O 1
ATOM 759 N N . ILE B 1 19 ? -1.314 -14.844 -1.307 1 97.81 19 ILE B N 1
ATOM 760 C CA . ILE B 1 19 ? -0.827 -16.031 -1.994 1 97.81 19 ILE B CA 1
ATOM 761 C C . ILE B 1 19 ? -1.948 -17.062 -2.102 1 97.81 19 ILE B C 1
ATOM 763 O O . ILE B 1 19 ? -2.213 -17.594 -3.184 1 97.81 19 ILE B O 1
ATOM 767 N N . ASP B 1 20 ? -2.58 -17.266 -1.055 1 97.62 20 ASP B N 1
ATOM 768 C CA . ASP B 1 20 ? -3.656 -18.25 -1.034 1 97.62 20 ASP B CA 1
ATOM 769 C C . ASP B 1 20 ? -4.793 -17.844 -1.968 1 97.62 20 ASP B C 1
ATOM 771 O O . ASP B 1 20 ? -5.34 -18.672 -2.691 1 97.62 20 ASP B O 1
ATOM 775 N N . ALA B 1 21 ? -5.184 -16.594 -1.93 1 97.88 21 ALA B N 1
ATOM 776 C CA . ALA B 1 21 ? -6.289 -16.094 -2.742 1 97.88 21 ALA B CA 1
ATOM 777 C C . ALA B 1 21 ? -5.98 -16.219 -4.23 1 97.88 21 A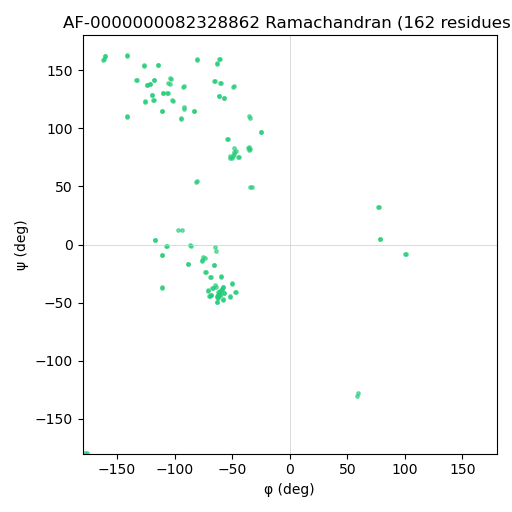LA B C 1
ATOM 779 O O . ALA B 1 21 ? -6.82 -16.672 -5.008 1 97.88 21 ALA B O 1
ATOM 780 N N . VAL B 1 22 ? -4.797 -15.836 -4.598 1 98 22 VAL B N 1
ATOM 781 C CA . VAL B 1 22 ? -4.43 -15.898 -6.008 1 98 22 VAL B CA 1
ATOM 782 C C . VAL B 1 22 ? -4.316 -17.359 -6.441 1 98 22 VAL B C 1
ATOM 784 O O . VAL B 1 22 ? -4.777 -17.734 -7.527 1 98 22 VAL B O 1
ATOM 787 N N . ALA B 1 23 ? -3.693 -18.141 -5.602 1 97.88 23 ALA B N 1
ATOM 788 C CA . ALA B 1 23 ? -3.559 -19.562 -5.914 1 97.88 23 ALA B CA 1
ATOM 789 C C . ALA B 1 23 ? -4.926 -20.203 -6.141 1 97.88 23 ALA B C 1
ATOM 791 O O . ALA B 1 23 ? -5.094 -21 -7.066 1 97.88 23 ALA B O 1
ATOM 792 N N . ALA B 1 24 ? -5.852 -19.812 -5.277 1 97.19 24 ALA B N 1
ATOM 793 C CA . ALA B 1 24 ? -7.203 -20.359 -5.367 1 97.19 24 ALA B CA 1
ATOM 794 C C . ALA B 1 24 ? -7.855 -19.984 -6.699 1 97.19 24 ALA B C 1
ATOM 796 O O . ALA B 1 24 ? -8.484 -20.844 -7.34 1 97.19 24 ALA B O 1
ATOM 797 N N . VAL B 1 25 ? -7.727 -18.797 -7.137 1 96.31 25 VAL B N 1
ATOM 798 C CA . VAL B 1 25 ? -8.336 -18.344 -8.383 1 96.31 25 VAL B CA 1
ATOM 799 C C . VAL B 1 25 ? -7.625 -18.984 -9.57 1 96.31 25 VAL B C 1
ATOM 801 O O . VAL B 1 25 ? -8.266 -19.359 -10.555 1 96.31 25 VAL B O 1
ATOM 804 N N . GLU B 1 26 ? -6.371 -19.078 -9.445 1 94.69 26 GLU B N 1
ATOM 805 C CA . GLU B 1 26 ? -5.559 -19.641 -10.523 1 94.69 26 GLU B CA 1
ATOM 806 C C . GLU B 1 26 ? -5.734 -21.156 -10.602 1 94.69 26 GLU B C 1
ATOM 808 O O . GLU B 1 26 ? -5.473 -21.766 -11.648 1 94.69 26 GLU B O 1
ATOM 813 N N . GLY B 1 27 ? -6.109 -21.734 -9.586 1 96.12 27 GLY B N 1
ATOM 814 C CA . GLY B 1 27 ? -6.254 -23.188 -9.531 1 96.12 27 GLY B CA 1
ATOM 815 C C . GLY B 1 27 ? -4.93 -23.906 -9.398 1 96.12 27 GLY B C 1
ATOM 816 O O . GLY B 1 27 ? -4.746 -24.984 -9.969 1 96.12 27 GLY B O 1
ATOM 817 N N . THR B 1 28 ? -3.996 -23.344 -8.75 1 96.75 28 THR B N 1
ATOM 818 C CA . THR B 1 28 ? -2.672 -23.922 -8.555 1 96.75 28 THR B CA 1
ATOM 819 C C . THR B 1 28 ? -2.309 -23.969 -7.074 1 96.75 28 THR B C 1
ATOM 821 O O . THR B 1 28 ? -2.846 -23.203 -6.273 1 96.75 28 THR B O 1
ATOM 824 N N . PRO B 1 29 ? -1.421 -24.922 -6.637 1 97.81 29 PRO B N 1
ATOM 825 C CA . PRO B 1 29 ? -0.904 -24.859 -5.27 1 97.81 29 PRO B CA 1
ATOM 826 C C . PRO B 1 29 ? -0.153 -23.562 -4.977 1 97.81 29 PRO B C 1
ATOM 828 O O . PRO B 1 29 ? 0.57 -23.047 -5.84 1 97.81 29 PRO B O 1
ATOM 831 N N . PRO B 1 30 ? -0.353 -22.984 -3.795 1 97.25 30 PRO B N 1
ATOM 832 C CA . PRO B 1 30 ? 0.333 -21.734 -3.439 1 97.25 30 PRO B CA 1
ATOM 833 C C . PRO B 1 30 ? 1.839 -21.812 -3.68 1 97.25 30 PRO B C 1
ATOM 835 O O . PRO B 1 30 ? 2.451 -20.812 -4.07 1 97.25 30 PRO B O 1
ATOM 838 N N . THR B 1 31 ? 2.455 -22.938 -3.492 1 97 31 THR B N 1
ATOM 839 C CA . THR B 1 31 ? 3.898 -23.109 -3.619 1 97 31 THR B CA 1
ATOM 840 C C . THR B 1 31 ? 4.316 -23.094 -5.086 1 97 31 THR B C 1
ATOM 842 O O . THR B 1 31 ? 5.504 -22.969 -5.398 1 97 31 THR B O 1
ATOM 845 N N . GLU B 1 32 ? 3.357 -23.172 -6.012 1 96.69 32 GLU B N 1
ATOM 846 C CA . GLU B 1 32 ? 3.656 -23.25 -7.441 1 96.69 32 GLU B CA 1
ATOM 847 C C . GLU B 1 32 ? 3.322 -21.938 -8.141 1 96.69 32 GLU B C 1
ATOM 849 O O . GLU B 1 32 ? 3.51 -21.797 -9.352 1 96.69 32 GLU B O 1
ATOM 854 N N . LEU B 1 33 ? 2.824 -21 -7.422 1 95.69 33 LEU B N 1
ATOM 855 C CA . LEU B 1 33 ? 2.506 -19.688 -7.98 1 95.69 33 LEU B CA 1
ATOM 856 C C . LEU B 1 33 ? 3.758 -19.016 -8.523 1 95.69 33 LEU B C 1
ATOM 858 O O . LEU B 1 33 ? 4.781 -18.938 -7.836 1 95.69 33 LEU B O 1
ATOM 862 N N . THR B 1 34 ? 3.754 -18.531 -9.797 1 94.56 34 THR B N 1
ATOM 863 C CA . THR B 1 34 ? 4.852 -17.828 -10.445 1 94.56 34 THR B CA 1
ATOM 864 C C . THR B 1 34 ? 4.344 -16.578 -11.148 1 94.56 34 THR B C 1
ATOM 866 O O . THR B 1 34 ? 3.324 -16.609 -11.844 1 94.56 34 THR B O 1
ATOM 869 N N . PRO B 1 35 ? 5.16 -15.57 -11.047 1 96.56 35 PRO B N 1
ATOM 870 C CA . PRO B 1 35 ? 6.281 -15.367 -10.125 1 96.56 35 PRO B CA 1
ATOM 871 C C . PRO B 1 35 ? 5.844 -15.359 -8.656 1 96.56 35 PRO B C 1
ATOM 873 O O . PRO B 1 35 ? 4.648 -15.25 -8.367 1 96.56 35 PRO B O 1
ATOM 876 N N . PRO B 1 36 ? 6.801 -15.602 -7.742 1 96.5 36 PRO B N 1
ATOM 877 C CA . PRO B 1 36 ? 6.418 -15.469 -6.336 1 96.5 36 PRO B CA 1
ATOM 878 C C . PRO B 1 36 ? 6.008 -14.039 -5.973 1 96.5 36 PRO B C 1
ATOM 880 O O . PRO B 1 36 ? 6.41 -13.086 -6.641 1 96.5 36 PRO B O 1
ATOM 883 N N . LEU B 1 37 ? 5.223 -13.938 -4.926 1 96.44 37 LEU B N 1
ATOM 884 C CA . LEU B 1 37 ? 4.656 -12.656 -4.523 1 96.44 37 LEU B CA 1
ATOM 885 C C . LEU B 1 37 ? 5.758 -11.641 -4.227 1 96.44 37 LEU B C 1
ATOM 887 O O . LEU B 1 37 ? 5.633 -10.461 -4.562 1 96.44 37 LEU B O 1
ATOM 891 N N . TYR B 1 38 ? 6.82 -12.125 -3.623 1 96.5 38 TYR B N 1
ATOM 892 C CA . TYR B 1 38 ? 7.863 -11.203 -3.18 1 96.5 38 TYR B CA 1
ATOM 893 C C . TYR B 1 38 ? 8.547 -10.539 -4.367 1 96.5 38 TYR B C 1
ATOM 895 O O . TYR B 1 38 ? 9.266 -9.547 -4.207 1 96.5 38 TYR B O 1
ATOM 903 N N . ASP B 1 39 ? 8.367 -11.148 -5.59 1 96.44 39 ASP B N 1
ATOM 904 C CA . ASP B 1 39 ? 8.898 -10.523 -6.793 1 96.44 39 ASP B CA 1
ATOM 905 C C . ASP B 1 39 ? 8.031 -9.344 -7.234 1 96.44 39 ASP B C 1
ATOM 907 O O . ASP B 1 39 ? 8.445 -8.531 -8.055 1 96.44 39 ASP B O 1
ATOM 911 N N . VAL B 1 40 ? 6.855 -9.203 -6.711 1 96.88 40 VAL B N 1
ATOM 912 C CA . VAL B 1 40 ? 5.887 -8.234 -7.199 1 96.88 40 VAL B CA 1
ATOM 913 C C . VAL B 1 40 ? 5.688 -7.129 -6.16 1 96.88 40 VAL B C 1
ATOM 915 O O . VAL B 1 40 ? 5.496 -5.965 -6.516 1 96.88 40 VAL B O 1
ATOM 918 N N . VAL B 1 41 ? 5.715 -7.551 -4.891 1 97.94 41 VAL B N 1
ATOM 919 C CA . VAL B 1 41 ? 5.652 -6.605 -3.781 1 97.94 41 VAL B CA 1
ATOM 920 C C . VAL B 1 41 ? 6.586 -7.062 -2.66 1 97.94 41 VAL B C 1
ATOM 922 O O . VAL B 1 41 ? 7.023 -8.219 -2.641 1 97.94 41 VAL B O 1
ATOM 925 N N . ASP B 1 42 ? 6.883 -6.133 -1.78 1 97.69 42 ASP B N 1
ATOM 926 C CA . ASP B 1 42 ? 7.555 -6.5 -0.538 1 97.69 42 ASP B CA 1
ATOM 927 C C . ASP B 1 42 ? 6.555 -6.984 0.509 1 97.69 42 ASP B C 1
ATOM 929 O O . ASP B 1 42 ? 5.773 -6.191 1.042 1 97.69 42 ASP B O 1
ATOM 933 N N . PRO B 1 43 ? 6.652 -8.258 0.893 1 96.81 43 PRO B N 1
ATOM 934 C CA . PRO B 1 43 ? 5.641 -8.812 1.797 1 96.81 43 PRO B CA 1
ATOM 935 C C . PRO B 1 43 ? 5.648 -8.148 3.172 1 96.81 43 PRO B C 1
ATOM 937 O O . PRO B 1 43 ? 4.59 -7.941 3.77 1 96.81 43 PRO B O 1
ATOM 940 N N . GLU B 1 44 ? 6.805 -7.766 3.672 1 96.38 44 GLU B N 1
ATOM 941 C CA . GLU B 1 44 ? 6.867 -7.121 4.98 1 96.38 44 GLU B CA 1
ATOM 942 C C . GLU B 1 44 ? 6.266 -5.719 4.934 1 96.38 44 GLU B C 1
ATOM 944 O O . GLU B 1 44 ? 5.578 -5.301 5.863 1 96.38 44 GLU B O 1
ATOM 949 N N . ALA B 1 45 ? 6.629 -5.02 3.891 1 97.5 45 ALA B N 1
ATOM 950 C CA . ALA B 1 45 ? 6.043 -3.693 3.707 1 97.5 45 ALA B CA 1
ATOM 951 C C . ALA B 1 45 ? 4.527 -3.777 3.566 1 97.5 45 ALA B C 1
ATOM 953 O O . ALA B 1 45 ? 3.795 -2.99 4.172 1 97.5 45 ALA B O 1
ATOM 954 N N . LEU B 1 46 ? 4.098 -4.723 2.807 1 97.94 46 LEU B N 1
ATOM 955 C CA . LEU B 1 46 ? 2.668 -4.938 2.611 1 97.94 46 LEU B CA 1
ATOM 956 C C . LEU B 1 46 ? 1.97 -5.195 3.941 1 97.94 46 LEU B C 1
ATOM 958 O O . LEU B 1 46 ? 0.891 -4.652 4.195 1 97.94 46 LEU B O 1
ATOM 962 N N . GLU B 1 47 ? 2.568 -5.871 4.844 1 96.56 47 GLU B N 1
ATOM 963 C CA . GLU B 1 47 ? 2.025 -6.191 6.16 1 96.56 47 GLU B CA 1
ATOM 964 C C . GLU B 1 47 ? 1.904 -4.941 7.027 1 96.56 47 GLU B C 1
ATOM 966 O O . GLU B 1 47 ? 0.996 -4.84 7.852 1 96.56 47 GLU B O 1
ATOM 971 N N . ASN B 1 48 ? 2.736 -4.082 6.719 1 96.75 48 ASN B N 1
ATOM 972 C CA . ASN B 1 48 ? 2.939 -3.078 7.758 1 96.75 48 ASN B CA 1
ATOM 973 C C . ASN B 1 48 ? 2.395 -1.716 7.336 1 96.75 48 ASN B C 1
ATOM 975 O O . ASN B 1 48 ? 2.297 -0.8 8.156 1 96.75 48 ASN B O 1
ATOM 979 N N . VAL B 1 49 ? 1.99 -1.577 6.039 1 97.62 49 VAL B N 1
ATOM 980 C CA . VAL B 1 49 ? 1.565 -0.264 5.566 1 97.62 49 VAL B CA 1
ATOM 981 C C . VAL B 1 49 ? 0.505 0.306 6.504 1 97.62 49 VAL B C 1
ATOM 983 O O . VAL B 1 49 ? 0.601 1.458 6.934 1 97.62 49 VAL B O 1
ATOM 986 N N . PHE B 1 50 ? -0.482 -0.476 6.922 1 97.56 50 PHE B N 1
ATOM 987 C CA . PHE B 1 50 ? -1.609 0.024 7.699 1 97.56 50 PHE B CA 1
ATOM 988 C C . PHE B 1 50 ? -1.646 -0.626 9.078 1 97.56 50 PHE B C 1
ATOM 990 O O . PHE B 1 50 ? -2.598 -0.43 9.836 1 97.56 50 PHE B O 1
ATOM 997 N N . ALA B 1 51 ? -0.663 -1.423 9.336 1 94.12 51 ALA B N 1
ATOM 998 C CA . ALA B 1 51 ? -0.688 -2.172 10.594 1 94.12 51 ALA B CA 1
ATOM 999 C C . ALA B 1 51 ? -0.8 -1.231 11.789 1 94.12 51 ALA B C 1
ATOM 1001 O O . ALA B 1 51 ? -0.024 -0.281 11.914 1 94.12 51 ALA B O 1
ATOM 1002 N N . GLY B 1 52 ? -1.789 -1.526 12.57 1 92.56 52 GLY B N 1
ATOM 1003 C CA . GLY B 1 52 ? -1.941 -0.769 13.805 1 92.56 52 GLY B CA 1
ATOM 1004 C C . GLY B 1 52 ? -2.562 0.599 13.594 1 92.56 52 GLY B C 1
ATOM 1005 O O . GLY B 1 52 ? -2.598 1.421 14.508 1 92.56 52 GLY B O 1
ATOM 1006 N N . LYS B 1 53 ? -2.939 0.828 12.391 1 91.69 53 LYS B N 1
ATOM 1007 C CA . LYS B 1 53 ? -3.547 2.117 12.07 1 91.69 53 LYS B CA 1
ATOM 1008 C C . LYS B 1 53 ? -5.059 1.985 11.906 1 91.69 53 LYS B C 1
ATOM 1010 O O . LYS B 1 53 ? -5.551 0.933 11.5 1 91.69 53 LYS B O 1
ATOM 1015 N N . ALA B 1 54 ? -5.809 2.92 12.422 1 86.19 54 ALA B N 1
ATOM 1016 C CA . ALA B 1 54 ? -7.238 2.998 12.133 1 86.19 54 ALA B CA 1
ATOM 1017 C C . ALA B 1 54 ? -7.492 3.678 10.789 1 86.19 54 ALA B C 1
ATOM 1019 O O . ALA B 1 54 ? -8.203 4.684 10.719 1 86.19 54 ALA B O 1
ATOM 1020 N N . SER B 1 55 ? -6.875 3.184 9.789 1 84.88 55 SER B N 1
ATOM 1021 C CA . SER B 1 55 ? -6.914 3.854 8.492 1 84.88 55 SER B CA 1
ATOM 1022 C C . SER B 1 55 ? -7.859 3.143 7.527 1 84.88 55 SER B C 1
ATOM 1024 O O . SER B 1 55 ? -8.047 1.927 7.617 1 84.88 55 SER B O 1
ATOM 1026 N N . LEU B 1 56 ? -8.477 4.008 6.777 1 94.06 56 LEU B N 1
ATOM 1027 C CA . LEU B 1 56 ? -9.148 3.516 5.578 1 94.06 56 LEU B CA 1
ATOM 1028 C C . LEU B 1 56 ? -8.219 3.566 4.371 1 94.06 56 LEU B C 1
ATOM 1030 O O . LEU B 1 56 ? -7.648 4.617 4.066 1 94.06 56 LEU B O 1
ATOM 1034 N N . GLY B 1 57 ? -7.953 2.449 3.828 1 98.12 57 GLY B N 1
ATOM 1035 C CA . GLY B 1 57 ? -7.059 2.404 2.684 1 98.12 57 GLY B CA 1
ATOM 1036 C 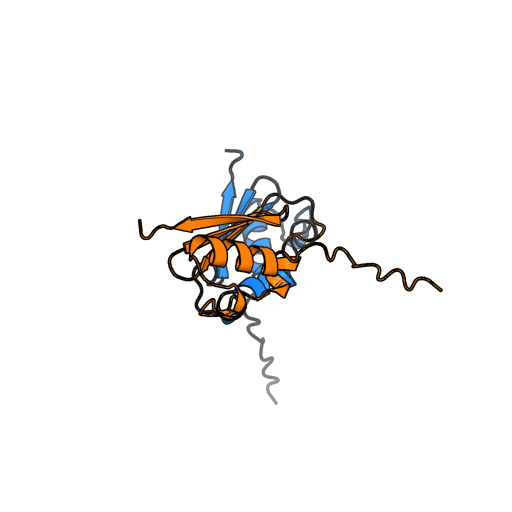C . GLY B 1 57 ? -6.883 1.009 2.115 1 98.12 57 GLY B C 1
ATOM 1037 O O . GLY B 1 57 ? -7.523 0.061 2.576 1 98.12 57 GLY B O 1
ATOM 1038 N N . LYS B 1 58 ? -6.074 0.961 1.105 1 98.62 58 LYS B N 1
ATOM 1039 C CA . LYS B 1 58 ? -5.801 -0.312 0.445 1 98.62 58 LYS B CA 1
ATOM 1040 C C . LYS B 1 58 ? -4.527 -0.233 -0.393 1 98.62 58 LYS B C 1
ATOM 1042 O O . LYS B 1 58 ? -4.059 0.86 -0.718 1 98.62 58 LYS B O 1
ATOM 1047 N N . VAL B 1 59 ? -4.027 -1.344 -0.63 1 98.75 59 VAL B N 1
ATOM 1048 C CA . VAL B 1 59 ? -2.982 -1.538 -1.629 1 98.75 59 VAL B CA 1
ATOM 1049 C C . VAL B 1 59 ? -3.543 -2.307 -2.822 1 98.75 59 VAL B C 1
ATOM 1051 O O . VAL B 1 59 ? -4.176 -3.352 -2.654 1 98.75 59 VAL B O 1
ATOM 1054 N N . VAL B 1 60 ? -3.307 -1.791 -4.02 1 98.69 60 VAL B N 1
ATOM 1055 C CA . VAL B 1 60 ? -3.754 -2.432 -5.25 1 98.69 60 VAL B CA 1
ATOM 1056 C C . VAL B 1 60 ? -2.561 -2.67 -6.172 1 98.69 60 VAL B C 1
ATOM 1058 O O . VAL B 1 60 ? -1.725 -1.781 -6.359 1 98.69 60 VAL B O 1
ATOM 1061 N N . PHE B 1 61 ? -2.57 -3.873 -6.762 1 98.56 61 PHE B N 1
ATOM 1062 C CA . PHE B 1 61 ? -1.472 -4.172 -7.672 1 98.56 61 PHE B CA 1
ATOM 1063 C C . PHE B 1 61 ? -1.839 -5.316 -8.609 1 98.56 61 PHE B C 1
ATOM 1065 O O . PHE B 1 61 ? -2.793 -6.055 -8.352 1 98.56 61 PHE B O 1
ATOM 1072 N N . ASN B 1 62 ? -1.057 -5.348 -9.648 1 97.12 62 ASN B N 1
ATOM 1073 C CA . ASN B 1 62 ? -1.211 -6.465 -10.578 1 97.12 62 ASN B CA 1
ATOM 1074 C C . ASN B 1 62 ? -0.281 -7.621 -10.219 1 97.12 62 ASN B C 1
ATOM 1076 O O . ASN B 1 62 ? 0.871 -7.402 -9.844 1 97.12 62 ASN B O 1
ATOM 1080 N N . TYR B 1 63 ? -0.801 -8.797 -10.273 1 96.56 63 TYR B N 1
ATOM 1081 C CA . TYR B 1 63 ? -0.089 -10.047 -10.039 1 96.56 63 TYR B CA 1
ATOM 1082 C C . TYR B 1 63 ? -0.563 -11.133 -11 1 96.56 63 TYR B C 1
ATOM 1084 O O . TYR B 1 63 ? -1.713 -11.578 -10.93 1 96.56 63 TYR B O 1
ATOM 1092 N N . ASN B 1 64 ? 0.288 -11.453 -11.867 1 91.62 64 ASN B N 1
ATOM 1093 C CA . ASN B 1 64 ? -0.115 -12.258 -13.016 1 91.62 64 ASN B CA 1
ATOM 1094 C C . ASN B 1 64 ? -1.211 -11.578 -13.828 1 91.62 64 ASN B C 1
ATOM 1096 O O . ASN B 1 64 ? -1.056 -10.43 -14.242 1 91.62 64 ASN B O 1
ATOM 1100 N N . SER B 1 65 ? -2.221 -12.148 -14.148 1 92.56 65 SER B N 1
ATOM 1101 C CA . SER B 1 65 ? -3.291 -11.547 -14.938 1 92.56 65 SER B CA 1
ATOM 1102 C C . SER B 1 65 ? -4.375 -10.953 -14.047 1 92.56 65 SER B C 1
ATOM 1104 O O . SER B 1 65 ? -5.398 -10.477 -14.531 1 92.56 65 SER B O 1
ATOM 1106 N N . TYR B 1 66 ? -4.031 -10.859 -12.758 1 96.81 66 TYR B N 1
ATOM 1107 C CA . TYR B 1 66 ? -5.059 -10.453 -11.812 1 96.81 66 TYR B CA 1
ATOM 1108 C C . TYR B 1 66 ? -4.73 -9.094 -11.203 1 96.81 66 TYR B C 1
ATOM 1110 O O . TYR B 1 66 ? -3.564 -8.688 -11.164 1 96.81 66 TYR B O 1
ATOM 1118 N N . GLU B 1 67 ? -5.801 -8.477 -10.797 1 98.06 67 GLU B N 1
ATOM 1119 C CA . GLU B 1 67 ? -5.66 -7.336 -9.891 1 98.06 67 GLU B CA 1
ATOM 1120 C C . GLU B 1 67 ? -5.977 -7.73 -8.453 1 98.06 67 GLU B C 1
ATOM 1122 O O . GLU B 1 67 ? -7.047 -8.281 -8.18 1 98.06 67 GLU B O 1
ATOM 1127 N N . VAL B 1 68 ? -5 -7.453 -7.629 1 98.56 68 VAL B N 1
ATOM 1128 C CA . VAL B 1 68 ? -5.129 -7.785 -6.211 1 98.56 68 VAL B CA 1
ATOM 1129 C C . VAL B 1 68 ? -5.355 -6.516 -5.398 1 98.56 68 VAL B C 1
ATOM 1131 O O . VAL B 1 68 ? -4.648 -5.52 -5.578 1 98.56 68 VAL B O 1
ATOM 1134 N N . SER B 1 69 ? -6.371 -6.5 -4.523 1 98.69 69 SER B N 1
ATOM 1135 C CA . SER B 1 69 ? -6.609 -5.426 -3.562 1 98.69 69 SER B CA 1
ATOM 1136 C C . SER B 1 69 ? -6.52 -5.938 -2.129 1 98.69 69 SER B C 1
ATOM 1138 O O . SER B 1 69 ? -7.141 -6.945 -1.783 1 98.69 69 SER B O 1
ATOM 1140 N N . VAL B 1 70 ? -5.664 -5.289 -1.411 1 98.44 70 VAL B N 1
ATOM 1141 C CA . VAL B 1 70 ? -5.523 -5.582 0.011 1 98.44 70 VAL B CA 1
ATOM 1142 C C . VAL B 1 70 ? -6.047 -4.406 0.834 1 98.44 70 VAL B C 1
ATOM 1144 O O . VAL B 1 70 ? -5.449 -3.33 0.843 1 98.44 70 VAL B O 1
ATOM 1147 N N . GLU B 1 71 ? -7.109 -4.652 1.561 1 97.94 71 GLU B N 1
ATOM 1148 C CA . GLU B 1 71 ? -7.707 -3.607 2.387 1 97.94 71 GLU B CA 1
ATOM 1149 C C . GLU B 1 71 ? -6.945 -3.438 3.697 1 97.94 71 GLU B C 1
ATOM 1151 O O . GLU B 1 71 ? -6.25 -4.355 4.141 1 97.94 71 GLU B O 1
ATOM 1156 N N . ALA B 1 72 ? -7.09 -2.307 4.32 1 97.19 72 ALA B N 1
ATOM 1157 C CA . ALA B 1 72 ? -6.414 -1.999 5.578 1 97.19 72 ALA B CA 1
ATOM 1158 C C . ALA B 1 72 ? -6.793 -3.002 6.66 1 97.19 72 ALA B C 1
ATOM 1160 O O . ALA B 1 72 ? -6 -3.273 7.57 1 97.19 72 ALA B O 1
ATOM 1161 N N . ASP B 1 73 ? -7.961 -3.578 6.566 1 93.75 73 ASP B N 1
ATOM 1162 C CA . ASP B 1 73 ? -8.398 -4.52 7.59 1 93.75 73 ASP B CA 1
ATOM 1163 C C . ASP B 1 73 ? -7.895 -5.93 7.297 1 93.75 73 ASP B C 1
ATOM 1165 O O . ASP B 1 73 ? -8.18 -6.867 8.047 1 93.75 73 ASP B O 1
ATOM 1169 N N . GLY B 1 74 ? -7.188 -6.055 6.18 1 94.5 74 GLY B N 1
ATOM 1170 C CA . GLY B 1 74 ? -6.57 -7.34 5.879 1 94.5 74 GLY B CA 1
ATOM 1171 C C . GLY B 1 74 ? -7.348 -8.148 4.855 1 94.5 74 GLY B C 1
ATOM 1172 O O . GLY B 1 74 ? -6.879 -9.195 4.402 1 94.5 74 GLY B O 1
ATOM 1173 N N . HIS B 1 75 ? -8.523 -7.695 4.492 1 95.44 75 HIS B N 1
ATOM 1174 C CA . HIS B 1 75 ? -9.281 -8.391 3.463 1 95.44 75 HIS B CA 1
ATOM 1175 C C . HIS B 1 75 ? -8.586 -8.312 2.109 1 95.44 75 HIS B C 1
ATOM 1177 O O . HIS B 1 75 ? -8.031 -7.266 1.753 1 95.44 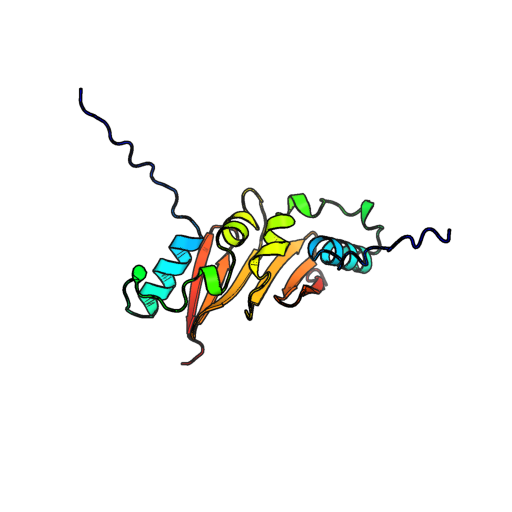75 HIS B O 1
ATOM 1183 N N . VAL B 1 76 ? -8.625 -9.438 1.357 1 98.31 76 VAL B N 1
ATOM 1184 C CA . VAL B 1 76 ? -7.984 -9.539 0.049 1 98.31 76 VAL B CA 1
ATOM 1185 C C . VAL B 1 76 ? -9.031 -9.852 -1.017 1 98.31 76 VAL B C 1
ATOM 1187 O O . VAL B 1 76 ? -9.828 -10.773 -0.855 1 98.31 76 VAL B O 1
ATOM 1190 N N . ALA B 1 77 ? -9.016 -9.055 -2.07 1 98.5 77 ALA B N 1
ATOM 1191 C CA . ALA B 1 77 ? -9.82 -9.336 -3.256 1 98.5 77 ALA B CA 1
ATOM 1192 C C . ALA B 1 77 ? -8.938 -9.555 -4.48 1 98.5 77 ALA B C 1
ATOM 1194 O O . ALA B 1 77 ? -7.91 -8.883 -4.641 1 98.5 77 ALA B O 1
ATOM 1195 N N . VAL B 1 78 ? -9.359 -10.508 -5.297 1 98.44 78 VAL B N 1
ATOM 1196 C CA . VAL B 1 78 ? -8.672 -10.828 -6.543 1 98.44 78 VAL B CA 1
ATOM 1197 C C . VAL B 1 78 ? -9.656 -10.758 -7.711 1 98.44 78 VAL B C 1
ATOM 1199 O O . VAL B 1 78 ? -10.711 -11.391 -7.68 1 98.44 78 VAL B O 1
ATOM 1202 N N . GLU B 1 79 ? -9.266 -9.93 -8.617 1 97.25 79 GLU B N 1
ATOM 1203 C CA . GLU B 1 79 ? -10.109 -9.797 -9.797 1 97.25 79 GLU B CA 1
ATOM 1204 C C . GLU B 1 79 ? -9.336 -10.133 -11.07 1 97.25 79 GLU B C 1
ATOM 1206 O O . GLU B 1 79 ? -8.18 -9.734 -11.219 1 97.25 79 GLU B O 1
ATOM 1211 N N . ASP B 1 80 ? -9.961 -10.859 -11.969 1 92.44 80 ASP B N 1
ATOM 1212 C CA . ASP B 1 80 ? -9.398 -11.18 -13.273 1 92.44 80 ASP B CA 1
ATOM 1213 C C . ASP B 1 80 ? -9.859 -10.18 -14.336 1 92.44 80 ASP B C 1
ATOM 1215 O O . ASP B 1 80 ? -11.055 -10.094 -14.641 1 92.44 80 ASP B O 1
ATOM 1219 N N . HIS B 1 81 ? -8.938 -9.398 -14.703 1 79.31 81 HIS B N 1
ATOM 1220 C CA . HIS B 1 81 ? -9.328 -8.477 -15.758 1 79.31 81 HIS B CA 1
ATOM 1221 C C . HIS B 1 81 ? -9.102 -9.078 -17.141 1 79.31 81 HIS B C 1
ATOM 1223 O O . HIS B 1 81 ? -9.484 -8.492 -18.156 1 79.31 81 HIS B O 1
ATOM 1229 N N . ALA B 1 82 ? -8.359 -10.086 -17.281 1 68.62 82 ALA B N 1
ATOM 1230 C CA . ALA B 1 82 ? -8.227 -10.727 -18.578 1 68.62 82 ALA B CA 1
ATOM 1231 C C . ALA B 1 82 ? -9.555 -11.328 -19.047 1 68.62 82 ALA B C 1
ATOM 1233 O O . ALA B 1 82 ? -9.695 -11.719 -20.203 1 68.62 82 ALA B O 1
ATOM 1234 N N . ARG B 1 83 ? -10.758 -11.328 -18.156 1 48.53 83 ARG B N 1
ATOM 1235 C CA . ARG B 1 83 ? -11.953 -11.906 -18.766 1 48.53 83 ARG B CA 1
ATOM 1236 C C . ARG B 1 83 ? -12.688 -10.867 -19.609 1 48.53 83 ARG B C 1
ATOM 1238 O O . ARG B 1 83 ? -12.719 -9.688 -19.266 1 48.53 83 ARG B O 1
#

Secondary structure (DSSP, 8-state):
-------------HHHHHHHHHHHHHTS-GGG-SS-GGGTS-HHHHHHSSTT----EEEEEEETTEEEEEETTS-EEEEE---/-------------HHHHHHHHHHHHHTS-GGG-SS-GGGTS-HHHHHHSSTT----EEEEEEETTEEEEEETTS-EEEEE---

pLDDT: mean 88.67, std 16.79, range [42.41, 98.75]

InterPro domains:
  IPR040624 Halobacterial output domain 1 [PF18545] (11-79)

Sequence (166 aa):
MSQIQTVETESRSVSQAVIDAVAAVEGTPPTELTPPLYDVVDPEALENVFAGKASLGKVVFNYNSYEVSVEADGHVAVEDHARMSQIQTVETESRSVSQAVIDAVAAVEGTPPTELTPPLYDVVDPEALENVFAGKASLGKVVFNYNSYEVSVEADGHVAVEDHAR

Organism: NCBI:txid2816475

Solvent-accessible surface area (backbone atoms only — not comparable to full-atom values): 9600 Å² total; per-residue (Å²): 129,85,77,75,72,72,70,68,74,63,71,76,47,50,53,55,51,48,43,48,53,50,17,61,73,70,70,48,60,58,90,68,50,72,76,54,64,68,68,46,32,32,50,68,20,61,49,35,26,34,56,93,33,96,42,59,37,34,39,37,32,54,58,82,69,26,40,37,38,38,35,49,87,57,52,73,47,79,42,67,66,81,113,131,85,77,75,72,72,70,68,75,62,74,77,48,52,52,56,51,47,42,46,53,51,15,61,73,69,70,49,59,58,91,69,50,74,77,51,64,68,67,45,33,33,51,68,21,62,50,36,27,34,58,94,31,96,42,57,37,34,39,37,33,54,57,84,69,26,41,37,38,37,35,48,89,56,52,72,49,79,42,66,66,81,112

Nearest PDB structures (foldseek):
  6tgf-assembly1_E  TM=5.171E-01  e=1.242E+00  Pantoea stewartii subsp. stewartii DC283
  2wmm-assembly1_B  TM=5.589E-01  e=4.464E+00  Escherichia coli K-12
  6tgf-assembly1_E  TM=5.176E-01  e=1.245E+00  Pantoea stewartii subsp. stewartii DC283
  2wmm-assembly1_B  TM=5.578E-01  e=4.473E+00  Escherichia coli K-12